Protein AF-A0A1J5T5D1-F1 (afdb_monomer_lite)

Structure (mmCIF, N/CA/C/O backbone):
data_AF-A0A1J5T5D1-F1
#
_entry.id   AF-A0A1J5T5D1-F1
#
loop_
_atom_site.group_PDB
_atom_site.id
_atom_site.type_symbol
_atom_site.label_atom_id
_atom_site.label_alt_id
_atom_site.label_comp_id
_atom_site.label_asym_id
_atom_site.label_entity_id
_atom_site.label_seq_id
_atom_site.pdbx_PDB_ins_code
_atom_site.Cartn_x
_atom_site.Cartn_y
_atom_site.Cartn_z
_atom_site.occupancy
_atom_site.B_iso_or_equiv
_atom_site.auth_seq_id
_atom_site.auth_comp_id
_atom_site.auth_asym_id
_atom_site.auth_atom_id
_atom_site.pdbx_PDB_model_num
ATOM 1 N N . MET A 1 1 ? 9.235 8.380 3.743 1.00 81.56 1 MET A N 1
ATOM 2 C CA . MET A 1 1 ? 8.804 9.484 2.856 1.00 81.56 1 MET A CA 1
ATOM 3 C C . MET A 1 1 ? 7.583 10.154 3.455 1.00 81.56 1 MET A C 1
ATOM 5 O O . MET A 1 1 ? 6.693 9.451 3.921 1.00 81.56 1 MET A O 1
ATOM 9 N N . GLU A 1 2 ? 7.521 11.484 3.423 1.00 90.31 2 GLU A N 1
ATOM 10 C CA . GLU A 1 2 ? 6.451 12.236 4.095 1.00 90.31 2 GLU A CA 1
ATOM 11 C C . GLU A 1 2 ? 5.055 11.934 3.531 1.00 90.31 2 GLU A C 1
ATOM 13 O O . GLU A 1 2 ? 4.105 11.777 4.290 1.00 90.31 2 GLU A O 1
ATOM 18 N N . ASN A 1 3 ? 4.943 11.710 2.217 1.00 92.44 3 ASN A N 1
ATOM 19 C CA . ASN A 1 3 ? 3.671 11.354 1.576 1.00 92.44 3 ASN A CA 1
ATOM 20 C C . ASN A 1 3 ? 3.051 10.070 2.156 1.00 92.44 3 ASN A C 1
ATOM 22 O O . ASN A 1 3 ? 1.840 10.004 2.347 1.00 92.44 3 ASN A O 1
ATOM 26 N N . ILE A 1 4 ? 3.879 9.064 2.464 1.00 95.31 4 ILE A N 1
ATOM 27 C CA . ILE A 1 4 ? 3.419 7.782 3.020 1.00 95.31 4 ILE A CA 1
ATOM 28 C C . ILE A 1 4 ? 2.974 7.945 4.480 1.00 95.31 4 ILE A C 1
ATOM 30 O O . ILE A 1 4 ? 1.987 7.345 4.895 1.00 95.31 4 ILE A O 1
ATOM 34 N N . ARG A 1 5 ? 3.649 8.808 5.248 1.00 94.31 5 ARG A N 1
ATOM 35 C CA . ARG A 1 5 ? 3.223 9.150 6.608 1.00 94.31 5 ARG A CA 1
ATOM 36 C C . ARG A 1 5 ? 1.885 9.893 6.587 1.00 94.31 5 ARG A C 1
ATOM 38 O O . ARG A 1 5 ? 0.960 9.479 7.272 1.00 94.31 5 ARG A O 1
ATOM 45 N N . HIS A 1 6 ? 1.768 10.938 5.764 1.00 95.69 6 HIS A N 1
ATOM 46 C CA . HIS A 1 6 ? 0.543 11.731 5.641 1.00 95.69 6 HIS A CA 1
ATOM 47 C C . HIS A 1 6 ? -0.666 10.893 5.238 1.00 95.69 6 HIS A C 1
ATOM 49 O O . HIS A 1 6 ? -1.708 10.994 5.882 1.00 95.69 6 HIS A O 1
ATOM 55 N N . VAL A 1 7 ? -0.539 10.039 4.216 1.00 96.31 7 VAL A N 1
ATOM 56 C CA . VAL A 1 7 ? -1.665 9.186 3.818 1.00 96.31 7 VAL A CA 1
ATOM 57 C C . VAL A 1 7 ? -2.031 8.187 4.919 1.00 96.31 7 VAL A C 1
ATOM 59 O O . VAL A 1 7 ? -3.214 7.920 5.106 1.00 96.31 7 VAL A O 1
ATOM 62 N N . GLY A 1 8 ? -1.056 7.678 5.681 1.00 96.38 8 GLY A N 1
ATOM 63 C CA . GLY A 1 8 ? -1.303 6.796 6.823 1.00 96.38 8 GLY A CA 1
ATOM 64 C C . GLY A 1 8 ? -2.168 7.453 7.901 1.00 96.38 8 GLY A C 1
ATOM 65 O O . GLY A 1 8 ? -3.185 6.883 8.285 1.00 96.38 8 GLY A O 1
ATOM 66 N N . GLU A 1 9 ? -1.815 8.670 8.325 1.00 97.00 9 GLU A N 1
ATOM 67 C CA . GLU A 1 9 ? -2.583 9.428 9.329 1.00 97.00 9 GLU A CA 1
ATOM 68 C C . GLU A 1 9 ? -4.000 9.753 8.841 1.00 97.00 9 GLU A C 1
ATOM 70 O O . GLU A 1 9 ? -4.975 9.541 9.556 1.00 97.00 9 GLU A O 1
ATOM 75 N N . VAL A 1 10 ? -4.138 10.212 7.592 1.00 97.38 10 VAL A N 1
ATOM 76 C CA . VAL A 1 10 ? -5.455 10.514 7.011 1.00 97.38 10 VAL A CA 1
ATOM 77 C C . VAL A 1 10 ? -6.306 9.248 6.893 1.00 97.38 10 VAL A C 1
ATOM 79 O O . VAL A 1 10 ? -7.489 9.275 7.213 1.00 97.38 10 VAL A O 1
ATOM 82 N N . SER A 1 11 ? -5.712 8.122 6.492 1.00 97.44 11 SER A N 1
ATOM 83 C CA . SER A 1 11 ? -6.434 6.847 6.381 1.00 97.44 11 SER A CA 1
ATOM 84 C C . SER A 1 11 ? -6.910 6.338 7.735 1.00 97.44 11 SER A C 1
ATOM 86 O O . SER A 1 11 ? -7.986 5.756 7.818 1.00 97.44 11 SER A O 1
ATOM 88 N N . LYS A 1 12 ? -6.136 6.576 8.799 1.00 96.81 12 LYS A N 1
ATOM 89 C CA . LYS A 1 12 ? -6.551 6.262 10.165 1.00 96.81 12 LYS A CA 1
ATOM 90 C C . LYS A 1 12 ? -7.777 7.075 10.578 1.00 96.81 12 LYS A C 1
ATOM 92 O O . LYS A 1 12 ? -8.736 6.484 11.055 1.00 96.81 12 LYS A O 1
ATOM 97 N N . LEU A 1 13 ? -7.778 8.385 10.327 1.00 97.38 13 LEU A N 1
ATOM 98 C CA . LEU A 1 13 ? -8.927 9.246 10.638 1.00 97.38 13 LEU A CA 1
ATOM 99 C C . LEU A 1 13 ? -10.196 8.810 9.890 1.00 97.38 13 LEU A C 1
ATOM 101 O O . LEU A 1 13 ? -11.275 8.788 10.470 1.00 97.38 13 LEU A O 1
ATOM 105 N N . ILE A 1 14 ? -10.071 8.435 8.613 1.00 97.69 14 ILE A N 1
ATOM 106 C CA . ILE A 1 14 ? -11.212 7.965 7.811 1.00 97.69 14 ILE A CA 1
ATOM 107 C C . ILE A 1 14 ? -11.717 6.604 8.316 1.00 97.69 14 ILE A C 1
ATOM 109 O O . ILE A 1 14 ? -12.922 6.368 8.373 1.00 97.69 14 ILE A O 1
ATOM 113 N N . LEU A 1 15 ? -10.809 5.710 8.717 1.00 97.06 15 LEU A N 1
ATOM 114 C CA . LEU A 1 15 ? -11.177 4.423 9.303 1.00 97.06 15 LEU A CA 1
ATOM 115 C C . LEU A 1 15 ? -11.897 4.584 10.650 1.00 97.06 15 LEU A C 1
ATOM 117 O O . LEU A 1 15 ? -12.855 3.862 10.913 1.00 97.06 15 LEU A O 1
ATOM 121 N N . GLU A 1 16 ? -11.455 5.520 11.494 1.00 95.62 16 GLU A N 1
ATOM 122 C CA . GLU A 1 16 ? -12.097 5.832 12.779 1.00 95.62 16 GLU A CA 1
ATOM 123 C C . GLU A 1 16 ? -13.547 6.329 12.606 1.00 95.62 16 GLU A C 1
ATOM 125 O O . GLU A 1 16 ? -14.364 6.135 13.504 1.00 95.62 16 GLU A O 1
ATOM 130 N N . ASP A 1 17 ? -13.895 6.866 11.431 1.00 97.31 17 ASP A N 1
ATOM 131 C CA . ASP A 1 17 ? -15.267 7.220 11.027 1.00 97.31 17 ASP A CA 1
ATOM 132 C C . ASP A 1 17 ? -16.072 6.019 10.472 1.00 97.31 17 ASP A C 1
ATOM 134 O O . ASP A 1 17 ? -17.190 6.154 9.979 1.00 97.31 17 ASP A O 1
ATOM 138 N N . GLY A 1 18 ? -15.510 4.808 10.532 1.00 96.12 18 GLY A N 1
ATOM 139 C CA . GLY A 1 18 ? -16.145 3.572 10.068 1.00 96.12 18 GLY A CA 1
ATOM 140 C C . GLY A 1 18 ? -16.087 3.360 8.553 1.00 96.12 18 GLY A C 1
ATOM 141 O O . GLY A 1 18 ? -16.785 2.488 8.028 1.00 96.12 18 GLY A O 1
ATOM 142 N N . VAL A 1 19 ? -15.266 4.131 7.833 1.00 97.75 19 VAL A N 1
ATOM 143 C CA . VAL A 1 19 ? -15.171 4.073 6.371 1.00 97.75 19 VAL A CA 1
ATOM 144 C C . VAL A 1 19 ? -13.978 3.228 5.922 1.00 97.75 19 VAL A C 1
ATOM 146 O O . VAL A 1 19 ? -12.834 3.421 6.339 1.00 97.75 19 VAL A O 1
ATOM 149 N N . ILE A 1 20 ? -14.229 2.307 4.989 1.00 96.62 20 ILE A N 1
ATOM 150 C CA . ILE A 1 20 ? -13.170 1.519 4.349 1.00 96.62 20 ILE A CA 1
ATOM 151 C C . ILE A 1 20 ? -12.342 2.434 3.441 1.00 96.62 20 ILE A C 1
ATOM 153 O O . ILE A 1 20 ? -12.860 3.009 2.485 1.00 96.62 20 ILE A O 1
ATOM 157 N N . THR A 1 21 ? -11.038 2.519 3.707 1.00 96.75 21 THR A N 1
ATOM 158 C CA . THR A 1 21 ? -10.111 3.380 2.961 1.00 96.75 21 THR A CA 1
ATOM 159 C C . THR A 1 21 ? -9.164 2.562 2.088 1.00 96.75 21 THR A C 1
ATOM 161 O O . THR A 1 21 ? -8.477 1.666 2.574 1.00 96.75 21 THR A O 1
ATOM 164 N N . LEU A 1 22 ? -9.081 2.906 0.799 1.00 97.25 22 LEU A N 1
ATOM 165 C CA . LEU A 1 22 ? -8.108 2.344 -0.141 1.00 97.25 22 LEU A CA 1
ATOM 166 C C . LEU A 1 22 ? -7.039 3.391 -0.474 1.00 97.25 22 LEU A C 1
ATOM 168 O O . LEU A 1 22 ? -7.360 4.498 -0.900 1.00 97.25 22 LEU A O 1
ATOM 172 N N . THR A 1 23 ? -5.764 3.022 -0.349 1.00 95.69 23 THR A N 1
ATOM 173 C CA . THR A 1 23 ? -4.637 3.890 -0.714 1.00 95.69 23 THR A CA 1
ATOM 174 C C . THR A 1 23 ? -3.808 3.252 -1.829 1.00 95.69 23 THR A C 1
ATOM 176 O O . THR A 1 23 ? -3.391 2.101 -1.734 1.00 95.69 23 THR A O 1
ATOM 179 N N . THR A 1 24 ? -3.564 3.991 -2.916 1.00 95.12 24 THR A N 1
ATOM 180 C CA . THR A 1 24 ? -2.806 3.507 -4.085 1.00 95.12 24 THR A CA 1
ATOM 181 C C . THR A 1 24 ? -1.556 4.358 -4.299 1.00 95.12 24 THR A C 1
ATOM 183 O O . THR A 1 24 ? -1.511 5.220 -5.179 1.00 95.12 24 THR A O 1
ATOM 186 N N . PHE A 1 25 ? -0.542 4.139 -3.461 1.00 93.25 25 PHE A N 1
ATOM 187 C CA . PHE A 1 25 ? 0.718 4.888 -3.488 1.00 93.25 25 PHE A CA 1
ATOM 188 C C . PHE A 1 25 ? 1.903 3.966 -3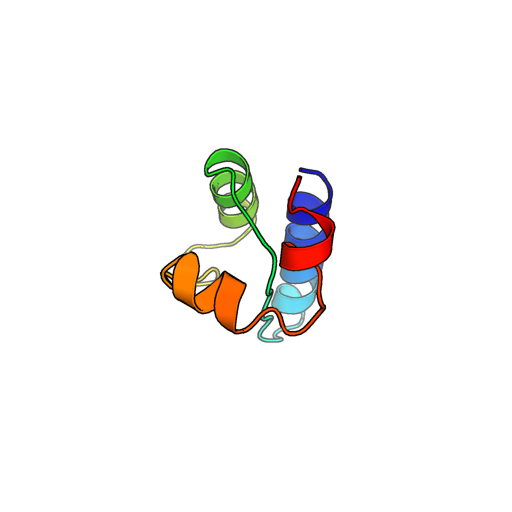.771 1.00 93.25 25 PHE A C 1
ATOM 190 O O . PHE A 1 25 ? 1.951 2.829 -3.303 1.00 93.25 25 PHE A O 1
ATOM 197 N N . ILE A 1 26 ? 2.900 4.482 -4.495 1.00 92.44 26 ILE A N 1
ATOM 198 C CA . ILE A 1 26 ? 4.193 3.808 -4.634 1.00 92.44 26 ILE A CA 1
ATOM 199 C C . ILE A 1 26 ? 4.907 3.883 -3.280 1.00 92.44 26 ILE A C 1
ATOM 201 O O . ILE A 1 26 ? 5.341 4.950 -2.850 1.00 92.44 26 ILE A O 1
ATOM 205 N N . SER A 1 27 ? 5.030 2.738 -2.612 1.00 92.44 27 SER A N 1
ATOM 206 C CA . SER A 1 27 ? 5.694 2.606 -1.315 1.00 92.44 27 SER A CA 1
ATOM 207 C C . SER A 1 27 ? 6.881 1.651 -1.440 1.00 92.44 27 SER A C 1
ATOM 209 O O . SER A 1 27 ? 6.734 0.442 -1.295 1.00 92.44 27 SER A O 1
ATOM 211 N N . GLN A 1 28 ? 8.057 2.188 -1.774 1.00 90.06 28 GLN A N 1
ATOM 212 C CA . GLN A 1 28 ? 9.274 1.399 -2.036 1.00 90.06 28 GLN A CA 1
ATOM 213 C C . GLN A 1 28 ? 9.989 0.956 -0.751 1.00 90.06 28 GLN A C 1
ATOM 215 O O . GLN A 1 28 ? 10.661 -0.075 -0.730 1.00 90.06 28 GLN A O 1
ATOM 220 N N . PHE A 1 29 ? 9.855 1.731 0.328 1.00 93.50 29 PHE A N 1
ATOM 221 C CA . PHE A 1 29 ? 10.600 1.507 1.562 1.00 93.50 29 PHE A CA 1
ATOM 222 C C . PHE A 1 29 ? 9.784 0.689 2.563 1.00 93.50 29 PHE A C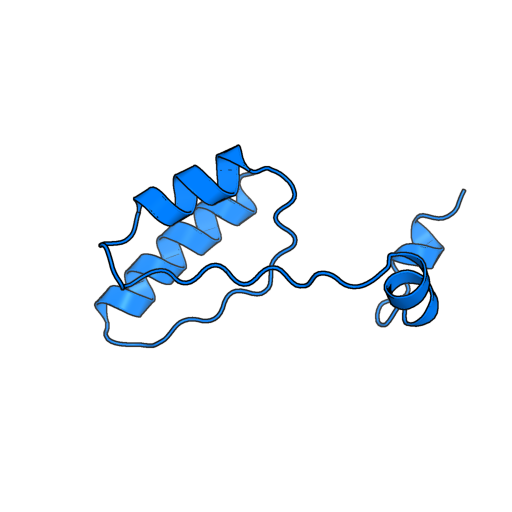 1
ATOM 224 O O . PHE A 1 29 ? 8.797 1.163 3.126 1.00 93.50 29 PHE A O 1
ATOM 231 N N . ARG A 1 30 ? 10.265 -0.524 2.859 1.00 93.44 30 ARG A N 1
ATOM 232 C CA . ARG A 1 30 ? 9.712 -1.411 3.901 1.00 93.44 30 ARG A CA 1
ATOM 233 C C . ARG A 1 30 ? 9.562 -0.717 5.259 1.00 93.44 30 ARG A C 1
ATOM 235 O O . ARG A 1 30 ? 8.592 -0.962 5.966 1.00 93.44 30 ARG A O 1
ATOM 242 N N . SER A 1 31 ? 10.497 0.161 5.616 1.00 95.19 31 SER A N 1
ATOM 243 C CA . SER A 1 31 ? 10.455 0.917 6.872 1.00 95.19 31 SER A CA 1
ATOM 244 C C . SER A 1 31 ? 9.263 1.876 6.945 1.00 95.19 31 SER A C 1
ATOM 246 O O . SER A 1 31 ? 8.657 2.011 8.004 1.00 95.19 31 SER A O 1
ATOM 248 N N . ASP A 1 32 ? 8.889 2.511 5.832 1.00 94.75 32 ASP A N 1
ATOM 249 C CA . ASP A 1 32 ? 7.707 3.373 5.773 1.00 94.75 32 ASP A CA 1
ATOM 250 C C . ASP A 1 32 ? 6.417 2.541 5.846 1.00 94.75 32 ASP A C 1
ATOM 252 O O . ASP A 1 32 ? 5.502 2.900 6.585 1.00 94.75 32 ASP A O 1
ATOM 256 N N . GLN A 1 33 ? 6.369 1.393 5.159 1.00 94.94 33 GLN A N 1
ATOM 257 C CA . GLN A 1 33 ? 5.241 0.451 5.232 1.00 94.94 33 GLN A CA 1
ATOM 258 C C . GLN A 1 33 ? 4.998 -0.029 6.671 1.00 94.94 33 GLN A C 1
ATOM 260 O O . GLN A 1 33 ? 3.865 -0.020 7.150 1.00 94.94 33 GLN A O 1
ATOM 265 N N . GLN A 1 34 ? 6.064 -0.402 7.388 1.00 95.69 34 GLN A N 1
ATOM 266 C CA . GLN A 1 34 ? 5.985 -0.841 8.785 1.00 95.69 34 GLN A CA 1
ATOM 267 C C . GLN A 1 34 ? 5.496 0.269 9.717 1.00 95.69 34 GLN A C 1
ATOM 269 O O . GLN A 1 34 ? 4.650 0.010 10.573 1.00 95.69 34 GLN A O 1
ATOM 274 N N . LYS A 1 35 ? 5.987 1.502 9.533 1.00 94.94 35 LYS A N 1
ATOM 275 C CA . LYS A 1 35 ? 5.516 2.662 10.300 1.00 94.94 35 LYS A CA 1
ATOM 276 C C . LYS A 1 35 ? 4.021 2.881 10.100 1.00 94.94 35 LYS A C 1
ATOM 278 O O . LYS A 1 35 ? 3.300 2.945 11.087 1.00 94.94 35 LYS A O 1
ATOM 283 N N . VAL A 1 36 ? 3.546 2.921 8.853 1.00 95.94 36 VAL A N 1
ATOM 284 C CA . VAL A 1 36 ? 2.112 3.096 8.567 1.00 95.94 36 VAL A CA 1
ATOM 285 C C . VAL A 1 36 ? 1.291 1.965 9.174 1.00 95.94 36 VAL A C 1
ATOM 287 O O . VAL A 1 36 ? 0.328 2.238 9.877 1.00 95.94 36 VAL A O 1
ATOM 290 N N . ARG A 1 37 ? 1.703 0.704 8.996 1.00 96.31 37 ARG A N 1
ATOM 291 C CA . ARG A 1 37 ? 1.012 -0.451 9.586 1.00 96.31 37 ARG A CA 1
ATOM 292 C C . ARG A 1 37 ? 0.886 -0.351 11.108 1.00 96.31 37 ARG A C 1
ATOM 294 O O . ARG A 1 37 ? -0.129 -0.774 11.649 1.00 96.31 37 ARG A O 1
ATOM 301 N N . SER A 1 38 ? 1.889 0.201 11.794 1.00 96.25 38 SER A N 1
ATOM 302 C CA . SER A 1 38 ? 1.860 0.362 13.255 1.00 96.25 38 SER A CA 1
ATOM 303 C C . SER A 1 38 ? 0.844 1.394 13.764 1.00 96.25 38 SER A C 1
ATOM 305 O O . SER A 1 38 ? 0.566 1.412 14.959 1.00 96.25 38 SER A O 1
ATOM 307 N N . LEU A 1 39 ? 0.265 2.220 12.883 1.00 96.00 39 LEU A N 1
ATOM 308 C CA . LEU A 1 39 ? -0.778 3.188 13.243 1.00 96.00 39 LEU A CA 1
ATOM 309 C C . LEU A 1 39 ? -2.154 2.538 13.474 1.00 96.00 39 LEU A C 1
ATOM 311 O O . LEU A 1 39 ? -3.009 3.156 14.113 1.00 96.00 39 LEU A O 1
ATOM 315 N N . PHE A 1 40 ? -2.359 1.320 12.963 1.00 96.75 40 PHE A N 1
ATOM 316 C CA . PHE A 1 40 ? -3.644 0.619 12.928 1.00 96.75 40 PHE A CA 1
ATOM 317 C C . PHE A 1 40 ? -3.676 -0.563 13.901 1.00 96.75 40 PHE A C 1
ATOM 319 O O . PHE A 1 40 ? -2.651 -1.188 14.190 1.00 96.75 40 PHE A O 1
ATOM 326 N N . LEU A 1 41 ? -4.874 -0.910 14.378 1.00 94.56 41 LEU A N 1
ATOM 327 C CA . LEU A 1 41 ? -5.071 -2.105 15.192 1.00 94.56 41 LEU A CA 1
ATOM 328 C C . LEU A 1 41 ? -4.948 -3.377 14.342 1.00 94.56 41 LEU A C 1
ATOM 330 O O . LEU A 1 41 ? -5.010 -3.377 13.109 1.00 94.56 41 LEU A O 1
ATOM 334 N N . ARG A 1 42 ? -4.757 -4.512 15.018 1.00 92.00 42 ARG A N 1
ATOM 335 C CA . ARG A 1 42 ? -4.682 -5.810 14.347 1.00 92.00 42 ARG A CA 1
ATOM 336 C C . ARG A 1 42 ? -6.022 -6.119 13.673 1.00 92.00 42 ARG A C 1
ATOM 338 O O . ARG A 1 42 ? -7.010 -6.325 14.362 1.00 92.00 42 ARG A O 1
ATOM 345 N N . GLY A 1 43 ? -6.003 -6.252 12.349 1.00 92.38 43 GLY A N 1
ATOM 346 C CA . GLY A 1 43 ? -7.188 -6.556 11.535 1.00 92.38 43 GLY A CA 1
ATOM 347 C C . GLY A 1 43 ? -7.649 -5.383 10.671 1.00 92.38 43 GLY A C 1
ATOM 348 O O . GLY A 1 43 ? -8.252 -5.615 9.631 1.00 92.38 43 GLY A O 1
ATOM 349 N N . ASP A 1 44 ? -7.254 -4.163 11.031 1.00 95.62 44 ASP A N 1
ATOM 350 C CA . ASP A 1 44 ? -7.708 -2.930 10.377 1.00 95.62 44 ASP A CA 1
ATOM 351 C C . ASP A 1 44 ? -6.808 -2.475 9.222 1.00 95.62 44 ASP A C 1
ATOM 353 O O . ASP A 1 44 ? -7.119 -1.533 8.496 1.00 95.62 44 ASP A O 1
ATOM 357 N N . PHE A 1 45 ? -5.672 -3.149 9.039 1.00 96.81 45 PHE A N 1
ATOM 358 C CA . PHE A 1 45 ? -4.710 -2.843 7.990 1.00 96.81 45 PHE A CA 1
ATOM 359 C C . PHE A 1 45 ? -4.437 -4.066 7.122 1.00 96.81 45 PHE A C 1
ATOM 361 O O . PHE A 1 45 ? -3.980 -5.107 7.607 1.00 96.81 45 PHE A O 1
ATOM 368 N N . LEU A 1 46 ? -4.658 -3.901 5.819 1.00 96.44 46 LEU A N 1
ATOM 369 C CA . LEU A 1 46 ? -4.365 -4.892 4.793 1.00 96.44 46 LEU A CA 1
ATOM 370 C C . LEU A 1 46 ? -3.317 -4.335 3.831 1.00 96.44 46 LEU A C 1
ATOM 372 O O . LEU A 1 46 ? -3.519 -3.303 3.197 1.00 96.44 46 LEU A O 1
ATOM 376 N N . GLU A 1 47 ? -2.196 -5.043 3.710 1.00 95.12 47 GLU A N 1
ATOM 377 C CA . GLU A 1 47 ? -1.145 -4.714 2.750 1.00 95.12 47 GLU A CA 1
ATOM 378 C C . GLU A 1 47 ? -1.334 -5.540 1.476 1.00 95.12 47 GLU A C 1
ATOM 380 O O . GLU A 1 47 ? -1.341 -6.771 1.525 1.00 95.12 47 GLU A O 1
ATOM 385 N N . VAL A 1 48 ? -1.462 -4.868 0.330 1.00 95.69 48 VAL A N 1
ATOM 386 C CA . VAL A 1 48 ? -1.598 -5.515 -0.982 1.00 95.69 48 VAL A CA 1
ATOM 387 C C . VAL A 1 48 ? -0.374 -5.190 -1.828 1.00 95.69 48 VAL A C 1
ATOM 389 O O . VAL A 1 48 ? -0.153 -4.042 -2.210 1.00 95.69 48 VAL A O 1
ATOM 392 N N . TYR A 1 49 ? 0.427 -6.211 -2.139 1.00 95.00 49 TYR A N 1
ATOM 393 C CA . TYR A 1 49 ? 1.593 -6.059 -3.004 1.00 95.00 49 TYR A CA 1
ATOM 394 C C . TYR A 1 49 ? 1.231 -6.322 -4.470 1.00 95.00 49 TYR A C 1
ATOM 396 O O . TYR A 1 49 ? 1.037 -7.465 -4.887 1.00 95.00 49 TYR A O 1
ATOM 404 N N . CYS A 1 50 ? 1.175 -5.256 -5.269 1.00 94.88 50 CYS A N 1
ATOM 405 C CA . CYS A 1 50 ? 0.957 -5.338 -6.713 1.00 94.88 50 CYS A CA 1
ATOM 406 C C . CYS A 1 50 ? 2.253 -5.728 -7.442 1.00 94.88 50 CYS A C 1
ATOM 408 O O . CYS A 1 50 ? 2.982 -4.870 -7.939 1.00 94.88 50 CYS A O 1
ATOM 410 N N . ASN A 1 51 ? 2.538 -7.029 -7.513 1.00 95.19 51 ASN A N 1
ATOM 411 C CA . ASN A 1 51 ? 3.732 -7.561 -8.173 1.00 95.19 51 ASN A CA 1
ATOM 412 C C . ASN A 1 51 ? 3.538 -7.707 -9.693 1.00 95.19 51 ASN A C 1
ATOM 414 O O . ASN A 1 51 ? 3.263 -8.796 -10.194 1.00 95.19 51 ASN A O 1
ATOM 418 N N . SER A 1 52 ? 3.630 -6.599 -10.425 1.00 94.81 52 SER A N 1
ATOM 419 C CA . SER A 1 52 ? 3.653 -6.612 -11.894 1.00 94.81 52 SER A CA 1
ATOM 420 C C . SER A 1 52 ? 5.088 -6.449 -12.414 1.00 94.81 52 SER A C 1
ATOM 422 O O . SER A 1 52 ? 5.819 -5.627 -11.857 1.00 94.81 52 SER A O 1
ATOM 424 N N . PRO A 1 53 ? 5.497 -7.173 -13.478 1.00 96.25 53 PRO A N 1
ATOM 425 C CA . PRO A 1 53 ? 6.810 -6.988 -14.097 1.00 96.25 53 PRO A CA 1
ATOM 426 C C . PRO A 1 53 ? 7.020 -5.549 -14.578 1.00 96.25 53 PRO A C 1
ATOM 428 O O . PRO A 1 53 ? 6.083 -4.916 -15.080 1.00 96.25 53 PRO A O 1
ATOM 431 N N . LEU A 1 54 ? 8.250 -5.043 -14.455 1.00 93.38 54 LEU A N 1
ATOM 432 C CA . LEU A 1 54 ? 8.590 -3.673 -14.846 1.00 93.38 54 LEU A CA 1
ATOM 433 C C . LEU A 1 54 ? 8.323 -3.444 -16.335 1.00 93.38 54 LEU A C 1
ATOM 435 O O . LEU A 1 54 ? 7.781 -2.410 -16.699 1.00 93.38 54 LEU A O 1
ATOM 439 N N . GLU A 1 55 ? 8.623 -4.426 -17.180 1.00 95.44 55 GLU A N 1
ATOM 440 C CA . GLU A 1 55 ? 8.420 -4.363 -18.627 1.00 95.44 55 GLU A CA 1
ATOM 441 C C . GLU A 1 55 ? 6.941 -4.143 -18.966 1.00 95.44 55 GLU A C 1
ATOM 443 O O . GLU A 1 55 ? 6.607 -3.345 -19.840 1.00 95.44 55 GLU A O 1
ATOM 448 N N . VAL A 1 56 ? 6.038 -4.792 -18.223 1.00 96.81 56 VAL A N 1
ATOM 449 C CA . VAL A 1 56 ? 4.590 -4.612 -18.386 1.00 96.81 56 VAL A CA 1
ATOM 450 C C . VAL A 1 56 ? 4.178 -3.210 -17.943 1.00 96.81 56 VAL A C 1
ATOM 452 O O . VAL A 1 56 ? 3.439 -2.542 -18.664 1.00 96.81 56 VAL A O 1
ATOM 455 N N . CYS A 1 57 ? 4.670 -2.732 -16.798 1.00 95.56 57 CYS A N 1
ATOM 456 C CA . CYS A 1 57 ? 4.389 -1.379 -16.312 1.00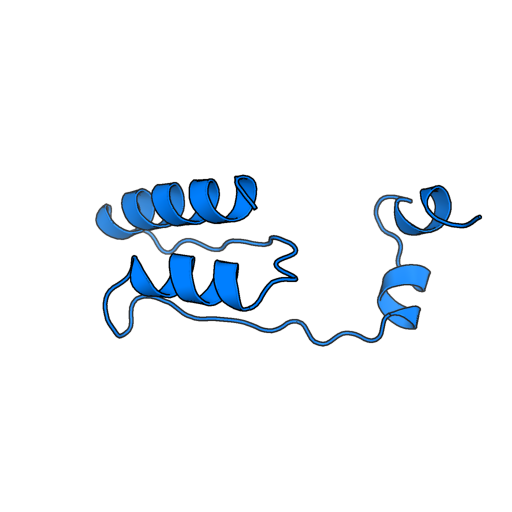 95.56 57 CYS A CA 1
ATOM 457 C C . CYS A 1 57 ? 4.883 -0.299 -17.292 1.00 95.56 57 CYS A C 1
ATOM 459 O O . CYS A 1 57 ? 4.116 0.603 -17.631 1.00 95.56 57 CYS A O 1
ATOM 461 N N . THR A 1 58 ? 6.108 -0.438 -17.805 1.00 94.75 58 THR A N 1
ATOM 462 C CA . THR A 1 58 ? 6.719 0.465 -18.790 1.00 94.75 58 THR A CA 1
ATOM 463 C C . THR A 1 58 ? 6.002 0.410 -20.134 1.00 94.75 58 THR A C 1
ATOM 465 O O . THR A 1 58 ? 5.776 1.446 -20.739 1.00 94.75 58 THR A O 1
ATOM 468 N N . SER A 1 59 ? 5.582 -0.770 -20.603 1.00 96.31 59 SER A N 1
ATOM 469 C CA . SER A 1 59 ? 4.821 -0.875 -21.859 1.00 96.31 59 SER A CA 1
ATOM 470 C C . SER A 1 59 ? 3.451 -0.193 -21.785 1.00 96.31 59 SER A C 1
ATOM 472 O O . SER A 1 59 ? 2.944 0.288 -22.794 1.00 96.31 59 SER A O 1
ATOM 474 N N . ARG A 1 60 ? 2.842 -0.157 -20.591 1.00 97.12 60 ARG A N 1
ATOM 475 C CA . ARG A 1 60 ? 1.534 0.468 -20.370 1.00 97.12 60 ARG A CA 1
ATOM 476 C C . ARG A 1 60 ? 1.621 1.982 -20.246 1.00 97.12 60 ARG A C 1
ATOM 478 O O . ARG A 1 60 ? 0.662 2.636 -20.632 1.00 97.12 60 ARG A O 1
ATOM 485 N N . ASP A 1 61 ? 2.692 2.481 -19.623 1.00 94.88 61 ASP A N 1
ATOM 486 C CA . ASP A 1 61 ? 3.012 3.886 -19.317 1.00 94.88 61 ASP A CA 1
ATOM 487 C C . ASP A 1 61 ? 1.837 4.874 -19.415 1.00 94.88 61 ASP 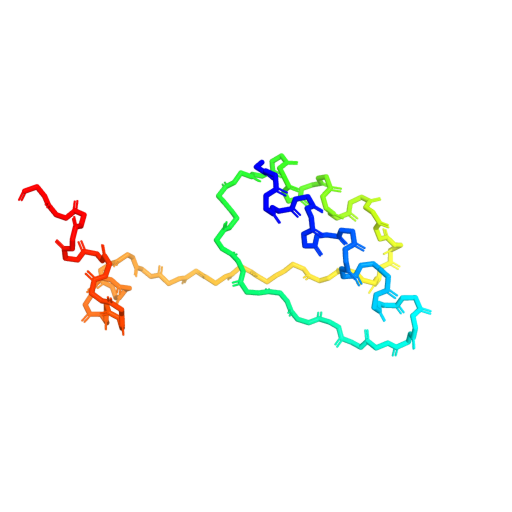A C 1
ATOM 489 O O . ASP A 1 61 ? 1.855 5.848 -20.163 1.00 94.88 61 ASP A O 1
ATOM 493 N N . VAL A 1 62 ? 0.784 4.631 -18.630 1.00 94.69 62 VAL A N 1
ATOM 494 C CA . VAL A 1 62 ? -0.520 5.305 -18.788 1.00 94.69 62 VAL A CA 1
ATOM 495 C C . VAL A 1 62 ? -0.476 6.821 -18.566 1.00 94.69 62 VAL A C 1
ATOM 497 O O . VAL A 1 62 ? -1.458 7.514 -18.818 1.00 94.69 62 VAL A O 1
ATOM 500 N N . LYS A 1 63 ? 0.646 7.336 -18.054 1.00 93.00 63 LYS A N 1
ATOM 501 C CA . LYS A 1 63 ? 0.893 8.759 -17.798 1.00 93.00 63 LYS A CA 1
ATOM 502 C C . LYS A 1 63 ? 2.106 9.312 -18.560 1.00 93.00 63 LYS A C 1
ATOM 504 O O . LYS A 1 63 ? 2.417 10.483 -18.372 1.00 93.00 63 LYS A O 1
ATOM 509 N N . GLY A 1 64 ? 2.802 8.505 -19.364 1.00 92.88 64 GLY A N 1
ATOM 510 C CA . GLY A 1 64 ? 4.045 8.910 -20.036 1.00 92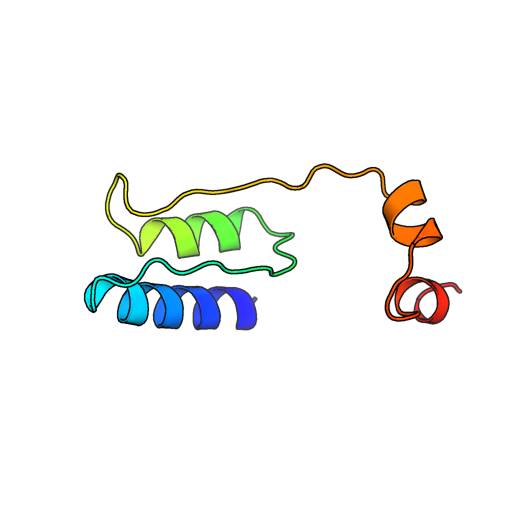.88 64 GLY A CA 1
ATOM 511 C C . GLY A 1 64 ? 5.237 9.132 -19.090 1.00 92.88 64 GLY A C 1
ATOM 512 O O . GLY A 1 64 ? 6.222 9.759 -19.471 1.00 92.88 64 GLY A O 1
ATOM 513 N N . LEU A 1 65 ? 5.146 8.695 -17.829 1.00 93.62 65 LEU A N 1
ATOM 514 C CA . LEU A 1 65 ? 6.160 8.979 -16.807 1.00 93.62 65 LEU A CA 1
ATOM 515 C C . LEU A 1 65 ? 7.397 8.097 -16.960 1.00 93.62 65 LEU A C 1
ATOM 517 O O . LEU A 1 65 ? 8.492 8.543 -16.625 1.00 93.62 65 LEU A O 1
ATOM 521 N N . TYR A 1 66 ? 7.239 6.867 -17.453 1.00 92.06 66 TYR A N 1
ATOM 522 C CA . TYR A 1 66 ? 8.385 6.004 -17.732 1.00 92.06 66 TYR A CA 1
ATOM 523 C C . TYR A 1 66 ? 9.191 6.538 -18.914 1.00 92.06 66 TYR A C 1
ATOM 525 O O . TYR A 1 66 ? 10.418 6.546 -18.852 1.00 92.06 66 TYR A O 1
ATOM 533 N N . GLN A 1 67 ? 8.519 7.052 -19.946 1.00 90.12 67 GLN A N 1
ATOM 534 C CA . G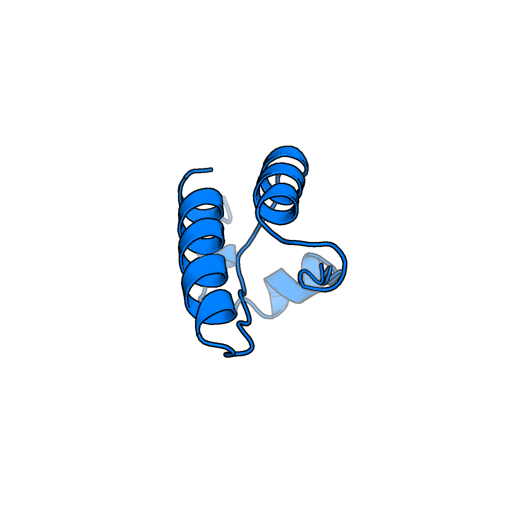LN A 1 67 ? 9.181 7.695 -21.076 1.00 90.12 67 GLN A CA 1
ATOM 535 C C . GLN A 1 67 ? 9.959 8.950 -20.655 1.00 90.12 67 GLN A C 1
ATOM 537 O O . GLN A 1 67 ? 11.099 9.121 -21.073 1.00 90.12 67 GLN A O 1
ATOM 542 N N . CYS A 1 68 ? 9.392 9.798 -19.792 1.00 88.44 68 CYS A N 1
ATOM 543 C CA . CYS A 1 68 ? 10.077 10.990 -19.274 1.00 88.44 68 CYS A CA 1
ATOM 544 C C . CYS A 1 68 ? 11.288 10.680 -18.376 1.00 88.44 68 CYS A C 1
ATOM 546 O O . CYS A 1 68 ? 12.093 11.571 -18.115 1.00 88.44 68 CYS A O 1
ATOM 548 N N . ALA A 1 69 ? 11.387 9.454 -17.859 1.00 86.25 69 ALA A N 1
ATOM 549 C CA . ALA A 1 69 ? 12.492 8.996 -17.020 1.00 86.25 69 ALA A CA 1
ATOM 550 C C . ALA A 1 69 ? 13.555 8.205 -17.803 1.00 86.25 69 ALA A C 1
ATOM 552 O O . ALA A 1 69 ? 14.586 7.849 -17.226 1.00 86.25 69 ALA A O 1
ATOM 553 N N . ALA A 1 70 ? 13.306 7.902 -19.082 1.00 70.81 70 ALA A N 1
ATOM 554 C CA . ALA A 1 70 ? 14.297 7.284 -19.949 1.00 70.81 70 ALA A CA 1
ATOM 555 C C . ALA A 1 70 ? 15.445 8.282 -20.220 1.00 70.81 70 ALA A C 1
ATOM 557 O O . ALA A 1 70 ? 15.170 9.473 -20.385 1.00 70.81 70 ALA A O 1
ATOM 558 N N . PRO A 1 71 ? 16.710 7.823 -20.210 1.00 55.16 71 PRO A N 1
ATOM 559 C CA . PRO A 1 71 ? 17.867 8.672 -20.487 1.00 55.16 71 PRO A CA 1
ATOM 560 C C . PRO A 1 71 ? 17.878 9.223 -21.918 1.00 55.16 71 PRO A C 1
ATOM 562 O O . PRO A 1 71 ? 17.339 8.548 -22.826 1.00 55.16 71 PRO A O 1
#

InterPro domains:
  IPR027417 P-loop containing nucleoside triphosphate hydrolase [G3DSA:3.40.50.300] (1-71)
  IPR059117 APS kinase domain [PF01583] (2-69)

Secondary structure (DSSP, 8-state):
-HHHHHHHHHHHHHHHTT-----------HHHHHHHHTTS-TTS---------HHHHHHH-TTSHHHHT--

pLDDT: mean 93.79, std 6.05, range [55.16, 97.75]

Foldseek 3Di:
DVVLVVVLVVCLVCVVVVDQDDDDDPDPDPVSVVVSVVSDDPPNDDDDDPDDDPVVCLVPCVPCVSVVVDD

Sequence (71 aa):
MENIRHVGEVSKLILEDGVITLTTFISQFRSDQQKVRSLFLRGDFLEVYCNSPLEVCTSRDVKGLYQCAAP

Organism: NCBI:txid410659

Radius of gyration: 14.91 Å; chains: 1; bounding box: 34×20×37 Å